Protein AF-A5G2Z3-F1 (afdb_monomer_lite)

pLDDT: mean 90.67, std 7.6, range [50.5, 96.62]

Foldseek 3Di:
DDDDDDDDDPPVVVVVLCVQAVDPVRSVVVVVVVVVVVVVQVCCCVPPVDWDFDADPVVRHTPDTDPDD

Organism: Acidiphilium cryptum (strain JF-5) (NCBI:txid349163)

Structure (mmCIF, N/CA/C/O backbone):
data_AF-A5G2Z3-F1
#
_entry.id   AF-A5G2Z3-F1
#
loop_
_atom_site.group_PDB
_atom_site.id
_atom_site.type_symbol
_atom_site.label_atom_id
_atom_site.label_alt_id
_atom_site.label_comp_id
_atom_site.label_asym_id
_atom_site.label_entity_id
_atom_site.label_seq_id
_atom_site.pdbx_PDB_ins_code
_atom_site.Cartn_x
_atom_site.Cartn_y
_atom_site.Cartn_z
_atom_site.occupancy
_atom_site.B_iso_or_equiv
_atom_site.auth_seq_id
_atom_site.auth_comp_id
_atom_site.auth_asym_id
_atom_site.auth_atom_id
_atom_site.pdbx_PDB_model_num
ATOM 1 N N . MET A 1 1 ? -2.634 -22.066 -7.339 1.00 50.50 1 MET A N 1
ATOM 2 C CA . MET A 1 1 ? -2.878 -21.591 -8.720 1.00 50.50 1 MET A CA 1
ATOM 3 C C . MET A 1 1 ? -2.374 -20.164 -8.828 1.00 50.50 1 MET A C 1
ATOM 5 O O . MET A 1 1 ? -2.734 -19.365 -7.974 1.00 50.50 1 MET A O 1
ATOM 9 N N . SER A 1 2 ? -1.541 -19.845 -9.819 1.00 73.81 2 SER A N 1
ATOM 10 C CA . SER A 1 2 ? -1.197 -18.459 -10.151 1.00 73.81 2 SER A CA 1
ATOM 11 C C . SER A 1 2 ? -2.041 -18.011 -11.344 1.00 73.81 2 SER A C 1
ATOM 13 O O . SER A 1 2 ? -2.126 -18.712 -12.349 1.00 73.81 2 SER A O 1
ATOM 15 N N . VAL A 1 3 ? -2.695 -16.858 -11.216 1.00 85.38 3 VAL A N 1
ATOM 16 C CA . VAL A 1 3 ? -3.439 -16.224 -12.311 1.00 85.38 3 VAL A CA 1
ATOM 17 C C . VAL A 1 3 ? -2.528 -15.173 -12.936 1.00 85.38 3 VAL A C 1
ATOM 19 O O . VAL A 1 3 ? -1.936 -14.363 -12.221 1.00 85.38 3 VAL A O 1
ATOM 22 N N . ARG A 1 4 ? -2.381 -15.205 -14.263 1.00 86.50 4 ARG A N 1
ATOM 23 C CA . ARG A 1 4 ? -1.699 -14.149 -15.019 1.00 86.50 4 ARG A CA 1
ATOM 24 C C . ARG A 1 4 ? -2.733 -13.141 -15.492 1.00 86.50 4 ARG A C 1
ATOM 26 O O . ARG A 1 4 ? -3.761 -13.530 -16.036 1.00 86.50 4 ARG A O 1
ATOM 33 N N . PHE A 1 5 ? -2.438 -11.866 -15.308 1.00 87.38 5 PHE A N 1
ATOM 34 C CA . PHE A 1 5 ? -3.233 -10.770 -15.836 1.00 87.38 5 PHE A CA 1
ATOM 35 C C . PHE A 1 5 ? -2.296 -9.634 -16.241 1.00 87.38 5 PHE A C 1
ATOM 37 O O . PHE A 1 5 ? -1.201 -9.507 -15.692 1.00 87.38 5 PHE A O 1
ATOM 44 N N . ASN A 1 6 ? -2.722 -8.845 -17.222 1.00 90.38 6 ASN A N 1
ATOM 45 C CA . ASN A 1 6 ? -1.985 -7.683 -17.698 1.00 90.38 6 ASN A CA 1
ATOM 46 C C . ASN A 1 6 ? -2.655 -6.418 -17.156 1.00 90.38 6 ASN A C 1
ATOM 48 O O . ASN A 1 6 ? -3.882 -6.334 -17.127 1.00 90.38 6 ASN A O 1
ATOM 52 N N . LEU A 1 7 ? -1.846 -5.450 -16.733 1.00 89.25 7 LEU A N 1
ATOM 53 C CA . LEU A 1 7 ? -2.289 -4.148 -16.241 1.00 89.25 7 LEU A CA 1
ATOM 54 C C . LEU A 1 7 ? -1.777 -3.066 -17.181 1.00 89.25 7 LEU A C 1
ATOM 56 O O . LEU A 1 7 ? -0.605 -3.081 -17.554 1.00 89.25 7 LEU A O 1
ATOM 60 N N . LEU A 1 8 ? -2.649 -2.122 -17.515 1.00 93.94 8 LEU A N 1
ATOM 61 C CA . LEU A 1 8 ? -2.273 -0.884 -18.179 1.00 93.94 8 LEU A CA 1
ATOM 62 C C . LEU A 1 8 ? -2.306 0.219 -17.121 1.00 93.94 8 LEU A C 1
ATOM 64 O O . LEU A 1 8 ? -3.317 0.387 -16.441 1.00 93.94 8 LEU A O 1
ATOM 68 N N . LEU A 1 9 ? -1.186 0.911 -16.940 1.00 92.88 9 LEU A N 1
ATOM 69 C CA . LEU A 1 9 ? -1.037 1.983 -15.959 1.00 92.88 9 LEU A CA 1
ATOM 70 C C . LEU A 1 9 ? -0.851 3.307 -16.696 1.00 92.88 9 LEU A C 1
ATOM 72 O O . LEU A 1 9 ? -0.417 3.314 -17.847 1.00 92.88 9 LEU A O 1
ATOM 76 N N . SER A 1 10 ? -1.164 4.418 -16.032 1.00 96.44 10 SER A N 1
ATOM 77 C CA . SER A 1 10 ? -0.755 5.726 -16.540 1.00 96.44 10 SER A CA 1
ATOM 78 C C . SER A 1 10 ? 0.770 5.837 -16.533 1.00 96.44 10 SER A C 1
ATOM 80 O O . SER A 1 10 ? 1.435 5.248 -15.677 1.00 96.44 10 SER A O 1
ATOM 82 N N . ASP A 1 11 ? 1.317 6.634 -17.449 1.00 95.75 11 ASP A N 1
ATOM 83 C CA . ASP A 1 11 ? 2.765 6.871 -17.531 1.00 95.75 11 ASP A CA 1
ATOM 84 C C . ASP A 1 11 ? 3.330 7.421 -16.216 1.00 95.75 11 ASP A C 1
ATOM 86 O O . ASP A 1 11 ? 4.425 7.054 -15.794 1.00 95.75 11 ASP A O 1
ATOM 90 N N . GLU A 1 12 ? 2.555 8.271 -15.539 1.00 96.62 12 GLU A N 1
ATOM 91 C CA . GLU A 1 12 ? 2.919 8.836 -14.243 1.00 96.62 12 GLU A CA 1
ATOM 92 C C . GLU A 1 12 ? 3.055 7.755 -13.167 1.00 96.62 12 GLU A C 1
ATOM 94 O O . GLU A 1 12 ? 4.089 7.661 -12.508 1.00 96.62 12 GLU A O 1
ATOM 99 N N . LEU A 1 13 ? 2.050 6.885 -13.027 1.00 94.31 13 LEU A N 1
ATOM 100 C CA . LEU A 1 13 ? 2.100 5.797 -12.052 1.00 94.31 13 LEU A CA 1
ATOM 101 C C . LEU A 1 13 ? 3.194 4.782 -12.404 1.00 94.31 13 LEU A C 1
ATOM 103 O O . LEU A 1 13 ? 3.857 4.252 -11.516 1.00 94.31 13 LEU A O 1
ATOM 107 N N . GLY A 1 14 ? 3.408 4.531 -13.698 1.00 94.44 14 GLY A N 1
ATOM 108 C CA . GLY A 1 14 ? 4.516 3.716 -14.181 1.00 94.44 14 GLY A CA 1
ATOM 109 C C . GLY A 1 14 ? 5.865 4.255 -13.705 1.00 94.44 14 GLY A C 1
ATOM 110 O O . GLY A 1 14 ? 6.654 3.493 -13.147 1.00 94.44 14 GLY A O 1
ATOM 111 N N . ARG A 1 15 ? 6.094 5.567 -13.844 1.00 94.88 15 ARG A N 1
ATOM 112 C CA . ARG A 1 15 ? 7.327 6.229 -13.393 1.00 94.88 15 ARG A CA 1
ATOM 113 C C . ARG A 1 15 ? 7.504 6.146 -11.878 1.00 94.88 15 ARG A C 1
ATOM 115 O O . ARG A 1 15 ? 8.574 5.767 -11.422 1.00 94.88 15 ARG A O 1
ATOM 122 N N . GLN A 1 16 ? 6.449 6.411 -11.109 1.00 95.50 16 GLN A N 1
ATOM 123 C CA . GLN A 1 16 ? 6.496 6.305 -9.645 1.00 95.50 16 GLN A CA 1
ATOM 124 C C . GLN A 1 16 ? 6.814 4.879 -9.185 1.00 95.50 16 GLN A C 1
ATOM 126 O O . GLN A 1 16 ? 7.587 4.680 -8.256 1.00 95.50 16 GLN A O 1
ATOM 131 N N . ILE A 1 17 ? 6.268 3.856 -9.850 1.00 95.25 17 ILE A N 1
ATOM 132 C CA . ILE A 1 17 ? 6.615 2.461 -9.549 1.00 95.25 17 ILE A CA 1
ATOM 133 C C . ILE A 1 17 ? 8.097 2.195 -9.835 1.00 95.25 17 ILE A C 1
ATOM 135 O O . ILE A 1 17 ? 8.738 1.474 -9.071 1.00 95.25 17 ILE A O 1
ATOM 139 N N . GLU A 1 18 ? 8.649 2.766 -10.906 1.00 94.38 18 GLU A N 1
ATOM 140 C CA . GLU A 1 18 ? 10.061 2.596 -11.267 1.00 94.38 18 GLU A CA 1
ATOM 141 C C . GLU A 1 18 ? 11.035 3.194 -10.250 1.00 94.38 18 GLU A C 1
ATOM 143 O O . GLU A 1 18 ? 12.139 2.669 -10.109 1.00 94.38 18 GLU A O 1
ATOM 148 N N . GLU A 1 19 ? 10.619 4.200 -9.477 1.00 95.69 19 GLU A N 1
ATOM 149 C CA . GLU A 1 19 ? 11.415 4.749 -8.370 1.00 95.69 19 GLU A CA 1
ATOM 150 C C . GLU A 1 19 ? 11.658 3.720 -7.253 1.00 95.69 19 GLU A C 1
ATOM 152 O O . GLU A 1 19 ? 12.700 3.746 -6.598 1.00 95.69 19 GLU A O 1
ATOM 157 N N . PHE A 1 20 ? 10.723 2.783 -7.052 1.00 94.94 20 PHE A N 1
ATOM 158 C CA . PHE A 1 20 ? 10.769 1.799 -5.961 1.00 94.94 20 PHE A CA 1
ATOM 15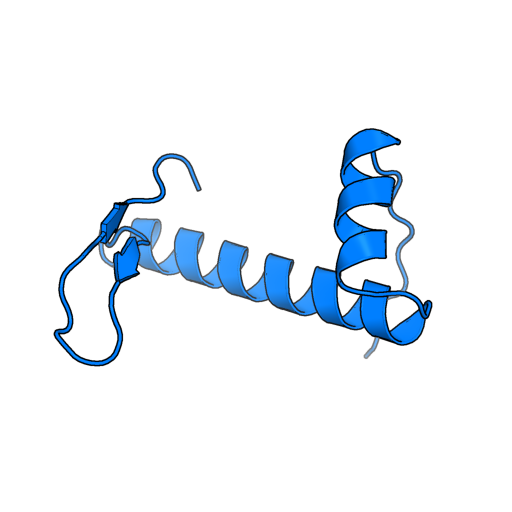9 C C . PHE A 1 20 ? 10.988 0.354 -6.432 1.00 94.94 20 PHE A C 1
ATOM 161 O O . PHE A 1 20 ? 11.286 -0.520 -5.614 1.00 94.94 20 PHE A O 1
ATOM 168 N N . ALA A 1 21 ? 10.814 0.071 -7.726 1.00 94.75 21 ALA A N 1
ATOM 169 C CA . ALA A 1 21 ? 10.902 -1.267 -8.297 1.00 94.75 21 ALA A CA 1
ATOM 170 C C . ALA A 1 21 ? 11.410 -1.237 -9.747 1.00 94.75 21 ALA A C 1
ATOM 172 O O . ALA A 1 21 ? 10.695 -0.869 -10.681 1.00 94.75 21 ALA A O 1
ATOM 173 N N . THR A 1 22 ? 12.638 -1.707 -9.953 1.00 92.12 22 THR A N 1
ATOM 174 C CA . THR A 1 22 ? 13.313 -1.648 -11.259 1.00 92.12 22 THR A CA 1
ATOM 175 C C . THR A 1 22 ? 13.113 -2.914 -12.089 1.00 92.12 22 THR A C 1
ATOM 177 O O . THR A 1 22 ? 12.998 -2.845 -13.313 1.00 92.12 22 THR A O 1
ATOM 180 N N . THR A 1 23 ? 13.015 -4.084 -11.450 1.00 94.56 23 THR A N 1
ATOM 181 C CA . THR A 1 23 ? 12.820 -5.360 -12.152 1.00 94.56 23 THR A CA 1
ATOM 182 C C . THR A 1 23 ? 11.339 -5.688 -12.343 1.00 94.56 23 THR A C 1
ATOM 184 O O . THR A 1 23 ? 10.477 -5.271 -11.570 1.00 94.56 23 THR A O 1
ATOM 187 N N . THR A 1 24 ? 11.019 -6.504 -13.353 1.00 91.06 24 THR A N 1
ATOM 188 C CA . THR A 1 24 ? 9.640 -6.997 -13.549 1.00 91.06 24 THR A CA 1
ATOM 189 C C . THR A 1 24 ? 9.131 -7.757 -12.319 1.00 91.06 24 THR A C 1
ATOM 191 O O . THR A 1 24 ? 7.957 -7.648 -11.962 1.00 91.06 24 THR A O 1
ATOM 194 N N . GLU A 1 25 ? 10.006 -8.507 -11.643 1.00 93.19 25 GLU A N 1
ATOM 195 C CA . GLU A 1 25 ? 9.630 -9.248 -10.441 1.00 93.19 25 GLU A CA 1
ATOM 196 C C . GLU A 1 25 ? 9.311 -8.312 -9.269 1.00 93.19 25 GLU A C 1
ATOM 198 O O . GLU A 1 25 ? 8.295 -8.508 -8.594 1.00 93.19 25 GLU A O 1
ATOM 203 N N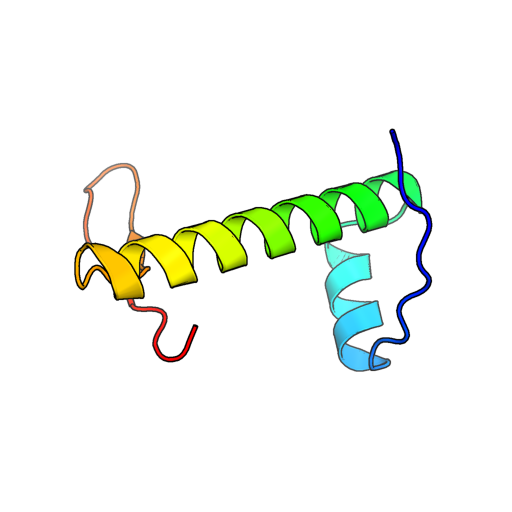 . ASP A 1 26 ? 10.120 -7.270 -9.066 1.00 94.62 26 ASP A N 1
ATOM 204 C CA . ASP A 1 26 ? 9.893 -6.269 -8.023 1.00 94.62 26 ASP A CA 1
ATOM 205 C C . ASP A 1 26 ? 8.611 -5.486 -8.280 1.00 94.62 26 ASP A C 1
ATOM 207 O O . ASP A 1 26 ? 7.804 -5.332 -7.365 1.00 94.62 26 ASP A O 1
ATOM 211 N N . LYS A 1 27 ? 8.358 -5.083 -9.533 1.00 94.06 27 LYS A N 1
ATOM 212 C CA . LYS A 1 27 ? 7.114 -4.406 -9.929 1.00 94.06 27 LYS A CA 1
ATOM 213 C C . LYS A 1 27 ? 5.905 -5.287 -9.623 1.00 94.06 27 LYS A C 1
ATOM 215 O O . LYS A 1 27 ? 4.954 -4.856 -8.974 1.00 94.06 27 LYS A O 1
ATOM 220 N N . ALA A 1 28 ? 5.965 -6.563 -10.006 1.00 92.69 28 ALA A N 1
ATOM 221 C CA . ALA A 1 28 ? 4.897 -7.511 -9.715 1.00 92.69 28 ALA A CA 1
ATOM 222 C C . ALA A 1 28 ? 4.713 -7.729 -8.200 1.00 92.69 28 ALA A C 1
ATOM 224 O O . ALA A 1 28 ? 3.588 -7.885 -7.726 1.00 92.69 28 ALA A O 1
ATOM 225 N N . ARG A 1 29 ? 5.801 -7.742 -7.422 1.00 94.62 29 ARG A N 1
ATOM 226 C CA . ARG A 1 29 ? 5.767 -7.871 -5.958 1.00 94.62 29 ARG A CA 1
ATOM 227 C C . ARG A 1 29 ? 5.163 -6.635 -5.293 1.00 94.62 29 ARG A C 1
ATOM 229 O O . ARG A 1 29 ? 4.331 -6.798 -4.403 1.00 94.62 29 ARG A O 1
ATOM 236 N N . LEU A 1 30 ? 5.545 -5.439 -5.735 1.00 95.62 30 LEU A N 1
ATOM 237 C CA . LEU A 1 30 ? 5.003 -4.160 -5.285 1.00 95.62 30 LEU A CA 1
ATOM 238 C C . LEU A 1 30 ? 3.495 -4.111 -5.533 1.00 95.62 30 LEU A C 1
ATOM 240 O O . LEU A 1 30 ? 2.735 -3.920 -4.587 1.00 95.62 30 LEU A O 1
ATOM 244 N N . ILE A 1 31 ? 3.056 -4.398 -6.762 1.00 93.81 31 ILE A N 1
ATOM 245 C CA . ILE A 1 31 ? 1.633 -4.401 -7.127 1.00 93.81 31 ILE A CA 1
ATOM 246 C C . ILE A 1 31 ? 0.850 -5.402 -6.269 1.00 93.81 31 ILE A C 1
ATOM 248 O O . ILE A 1 31 ? -0.197 -5.061 -5.724 1.00 93.81 31 ILE A O 1
ATOM 252 N N . ARG A 1 32 ? 1.365 -6.625 -6.069 1.00 93.69 32 ARG A N 1
ATOM 253 C CA . ARG A 1 32 ? 0.703 -7.616 -5.200 1.00 93.69 32 ARG A CA 1
ATOM 254 C C . ARG A 1 32 ? 0.561 -7.128 -3.757 1.00 93.69 32 ARG A C 1
ATOM 256 O O . ARG A 1 32 ? -0.490 -7.338 -3.159 1.00 93.69 32 ARG A O 1
ATOM 263 N N . LYS A 1 33 ? 1.595 -6.494 -3.196 1.00 95.12 33 LYS A N 1
ATOM 264 C CA . LYS A 1 33 ? 1.545 -5.943 -1.833 1.00 95.12 33 LYS A CA 1
ATOM 265 C C . LYS A 1 33 ? 0.547 -4.791 -1.729 1.00 95.12 33 LYS A C 1
ATOM 267 O O . LYS A 1 33 ? -0.239 -4.776 -0.790 1.00 95.12 33 LYS A O 1
ATOM 272 N N . ALA A 1 34 ? 0.539 -3.883 -2.703 1.00 93.25 34 ALA A N 1
ATOM 273 C CA . ALA A 1 34 ? -0.403 -2.769 -2.748 1.00 93.25 34 ALA A CA 1
ATOM 274 C C . ALA A 1 34 ? -1.858 -3.265 -2.792 1.00 93.25 34 ALA A C 1
ATOM 276 O O . ALA A 1 34 ? -2.678 -2.840 -1.982 1.00 93.25 34 ALA A O 1
ATOM 277 N N . LEU A 1 35 ? -2.157 -4.242 -3.658 1.00 93.19 35 LEU A N 1
ATOM 278 C CA . LEU A 1 35 ? -3.483 -4.866 -3.732 1.00 93.19 35 LEU A CA 1
ATOM 279 C C . LEU A 1 35 ? -3.876 -5.559 -2.419 1.00 93.19 35 LEU A C 1
ATOM 281 O O . LEU A 1 35 ? -5.024 -5.467 -1.999 1.00 93.19 35 LEU A O 1
ATOM 285 N N . ALA A 1 36 ? -2.940 -6.240 -1.754 1.00 93.94 36 ALA A N 1
ATOM 286 C CA . ALA A 1 36 ? -3.214 -6.888 -0.473 1.00 93.94 36 ALA A CA 1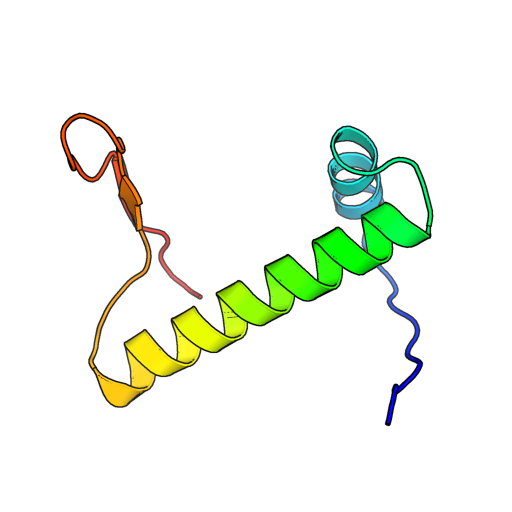
ATOM 287 C C . ALA A 1 36 ? -3.554 -5.873 0.631 1.00 93.94 36 ALA A C 1
ATOM 289 O O . ALA A 1 36 ? -4.504 -6.094 1.380 1.00 93.94 36 ALA A O 1
ATOM 290 N N . ILE A 1 37 ? -2.820 -4.756 0.702 1.00 92.56 37 ILE A N 1
ATOM 291 C CA . ILE A 1 37 ? -3.102 -3.658 1.640 1.00 92.56 37 ILE A CA 1
ATOM 292 C C . ILE A 1 37 ? -4.479 -3.061 1.348 1.00 92.56 37 ILE A C 1
ATOM 294 O O . ILE A 1 37 ? -5.277 -2.906 2.266 1.00 92.56 37 ILE A O 1
ATOM 298 N N . TYR A 1 38 ? -4.784 -2.798 0.075 1.00 92.00 38 TYR A N 1
ATOM 299 C CA . TYR A 1 38 ? -6.081 -2.268 -0.338 1.00 92.00 38 TYR A CA 1
ATOM 300 C C . TYR A 1 38 ? -7.240 -3.183 0.085 1.00 92.00 38 TYR A C 1
ATOM 302 O O . TYR A 1 38 ? -8.198 -2.743 0.711 1.00 92.00 38 TYR A O 1
ATOM 310 N N . LEU A 1 39 ? -7.129 -4.488 -0.174 1.00 93.25 39 LEU A N 1
ATOM 311 C CA . LEU A 1 39 ? -8.153 -5.454 0.232 1.00 93.25 39 LEU A CA 1
ATOM 312 C C . LEU A 1 39 ? -8.310 -5.548 1.756 1.00 93.25 39 LEU A C 1
ATOM 314 O O . LEU A 1 39 ? -9.428 -5.733 2.237 1.00 93.25 39 LEU A O 1
ATOM 318 N N . ALA A 1 40 ? -7.216 -5.442 2.514 1.00 92.38 40 ALA A N 1
ATOM 319 C CA . ALA A 1 40 ? -7.271 -5.405 3.972 1.00 92.38 40 ALA A CA 1
ATOM 320 C C . ALA A 1 40 ? -7.980 -4.138 4.474 1.00 92.38 40 ALA A C 1
ATOM 322 O O . ALA A 1 40 ? -8.830 -4.242 5.353 1.00 92.38 40 ALA A O 1
ATOM 323 N N . ALA A 1 41 ? -7.697 -2.983 3.864 1.00 92.50 41 ALA A N 1
ATOM 324 C CA . ALA A 1 41 ? -8.355 -1.712 4.160 1.00 92.50 41 ALA A CA 1
ATOM 325 C C . ALA A 1 41 ? -9.869 -1.795 3.983 1.00 92.50 41 ALA A C 1
ATOM 327 O O . ALA A 1 41 ? -10.628 -1.498 4.900 1.00 92.50 4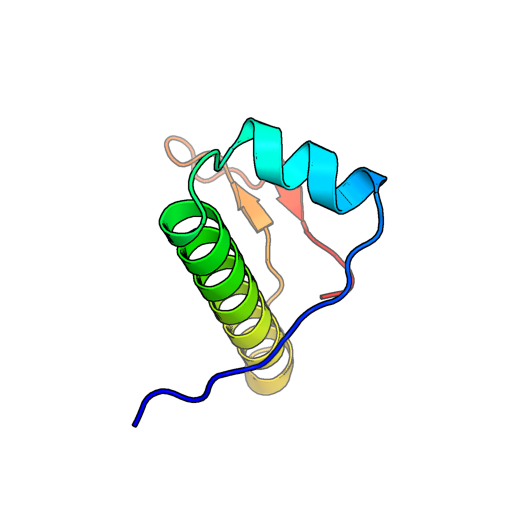1 ALA A O 1
ATOM 328 N N . VAL A 1 42 ? -10.300 -2.270 2.810 1.00 91.81 42 VAL A N 1
ATOM 329 C CA . VAL A 1 42 ? -11.718 -2.385 2.461 1.00 91.81 42 VAL A CA 1
ATOM 330 C C . VAL A 1 42 ? -12.444 -3.309 3.438 1.00 91.81 42 VAL A C 1
ATOM 332 O O . VAL A 1 42 ? -13.566 -3.012 3.841 1.00 91.81 42 VAL A O 1
ATOM 335 N N . ARG A 1 43 ? -11.816 -4.419 3.849 1.00 92.81 43 ARG A N 1
ATOM 336 C CA . ARG A 1 43 ? -12.393 -5.320 4.860 1.00 92.81 43 ARG A CA 1
ATOM 337 C C . ARG A 1 43 ? -12.495 -4.655 6.227 1.00 92.81 43 ARG A C 1
ATOM 339 O O . ARG A 1 43 ? -13.570 -4.680 6.807 1.00 92.81 43 ARG A O 1
ATOM 346 N N . ALA A 1 44 ? -11.422 -4.027 6.704 1.00 92.06 44 ALA A N 1
ATOM 347 C CA . ALA A 1 44 ? -11.404 -3.356 8.002 1.00 92.06 44 ALA A CA 1
ATOM 348 C C . ALA A 1 44 ? -12.465 -2.243 8.079 1.00 92.06 44 ALA A C 1
ATOM 350 O O . ALA A 1 44 ? -13.219 -2.159 9.047 1.00 92.06 44 ALA A O 1
ATOM 351 N N . GLN A 1 45 ? -12.604 -1.451 7.015 1.00 91.19 45 GLN A N 1
ATOM 352 C CA . GLN A 1 45 ? -13.617 -0.405 6.937 1.00 91.19 45 GLN A CA 1
ATOM 353 C C . GLN A 1 45 ? -15.037 -0.981 6.895 1.00 91.19 45 GLN A C 1
ATOM 355 O O . GLN A 1 45 ? -15.932 -0.470 7.565 1.00 91.19 45 GLN A O 1
ATOM 360 N N . ARG A 1 46 ? -15.261 -2.032 6.099 1.00 90.38 46 ARG A N 1
ATOM 361 C CA . ARG A 1 46 ? -16.587 -2.634 5.917 1.00 90.38 46 ARG A CA 1
ATOM 362 C C . ARG A 1 46 ? -17.065 -3.394 7.153 1.00 90.38 46 ARG A C 1
ATOM 364 O O . ARG A 1 46 ? -18.237 -3.282 7.502 1.00 90.38 46 ARG A O 1
ATOM 371 N N . ASP A 1 47 ? -16.191 -4.194 7.751 1.00 94.38 47 ASP A N 1
ATOM 372 C CA . ASP A 1 47 ? -16.563 -5.168 8.778 1.00 94.38 47 ASP A CA 1
ATOM 373 C C . ASP A 1 47 ? -16.416 -4.580 10.194 1.00 94.38 47 ASP A C 1
ATOM 375 O O . ASP A 1 47 ? -17.180 -4.938 11.089 1.00 94.38 47 ASP A O 1
ATOM 379 N N . GLU A 1 48 ? -15.471 -3.652 10.393 1.00 92.25 48 GLU A N 1
ATOM 380 C CA . GLU A 1 48 ? -15.109 -3.105 11.711 1.00 92.25 48 GLU A CA 1
ATOM 381 C C . GLU A 1 48 ? -15.233 -1.571 11.792 1.00 92.25 48 GLU A C 1
ATOM 383 O O . GLU A 1 48 ? -15.127 -1.001 12.877 1.00 92.25 48 GLU A O 1
ATOM 388 N N . GLY A 1 49 ? -15.469 -0.883 10.668 1.00 89.94 49 GLY A N 1
ATOM 389 C CA . GLY A 1 49 ? -15.519 0.582 10.614 1.00 89.94 49 GLY A CA 1
ATOM 390 C C . GLY A 1 49 ? -14.158 1.263 10.794 1.00 89.94 49 GLY A C 1
ATOM 391 O O . GLY A 1 49 ? -14.118 2.447 11.122 1.00 89.94 49 GLY A O 1
ATOM 392 N N . LEU A 1 50 ? -13.054 0.528 10.617 1.00 89.69 50 LEU A N 1
ATOM 393 C CA . LEU A 1 50 ? -11.691 1.018 10.842 1.00 89.69 50 LEU A CA 1
ATOM 394 C C . LEU A 1 50 ? -11.084 1.650 9.581 1.00 89.69 50 LEU A C 1
ATOM 396 O O . LEU A 1 50 ? -11.113 1.049 8.508 1.00 89.69 50 LEU A O 1
ATOM 400 N N . GLY A 1 51 ? -10.455 2.816 9.750 1.00 86.81 51 GLY A N 1
ATOM 401 C CA . GLY A 1 51 ? -9.662 3.487 8.716 1.00 86.81 51 GLY A CA 1
ATOM 402 C C . GLY A 1 51 ? -8.201 3.018 8.665 1.00 86.81 51 GLY A C 1
ATOM 403 O O . GLY A 1 51 ? -7.710 2.328 9.562 1.00 86.81 51 GLY A O 1
ATOM 404 N N . ILE A 1 52 ? -7.476 3.423 7.616 1.00 89.00 52 ILE A N 1
ATOM 405 C CA . ILE A 1 52 ? -6.023 3.218 7.507 1.00 89.00 52 ILE A CA 1
ATOM 406 C C . ILE A 1 52 ? -5.295 4.518 7.813 1.00 89.00 52 ILE A C 1
ATOM 408 O O . ILE A 1 52 ? -5.649 5.572 7.299 1.00 89.00 52 ILE A O 1
ATOM 412 N N . ALA A 1 53 ? -4.217 4.428 8.586 1.00 90.75 53 ALA A N 1
ATOM 413 C CA . ALA A 1 53 ? -3.375 5.566 8.906 1.00 90.75 53 ALA A CA 1
ATOM 414 C C . ALA A 1 53 ? -1.884 5.250 8.752 1.00 90.75 53 ALA A C 1
ATOM 416 O O . ALA A 1 53 ? -1.427 4.134 9.010 1.00 90.75 53 ALA A O 1
ATOM 417 N N . LEU A 1 54 ? -1.118 6.270 8.376 1.00 92.31 54 LEU A N 1
ATOM 418 C CA . LEU A 1 54 ? 0.326 6.300 8.542 1.00 92.31 54 LEU A CA 1
ATOM 419 C C . LEU A 1 54 ? 0.625 6.814 9.948 1.00 92.31 54 LEU A C 1
ATOM 421 O O . LEU A 1 54 ? 0.198 7.907 10.325 1.00 92.31 54 LEU A O 1
ATOM 425 N N . PHE A 1 55 ? 1.371 6.032 10.716 1.00 93.94 55 PHE A N 1
ATOM 426 C CA . PHE A 1 55 ? 1.746 6.368 12.082 1.00 93.94 55 PHE A CA 1
ATOM 427 C C . PHE A 1 55 ? 3.259 6.291 12.259 1.00 93.94 55 PHE A C 1
ATOM 429 O O . PHE A 1 55 ? 3.956 5.584 11.529 1.00 93.94 55 PHE A O 1
ATOM 436 N N . ASP A 1 56 ? 3.773 7.035 13.231 1.00 93.88 56 ASP A N 1
ATOM 437 C CA . ASP A 1 56 ? 5.157 6.915 13.662 1.00 93.88 56 ASP A CA 1
ATOM 438 C C . ASP A 1 56 ? 5.334 5.597 14.433 1.00 93.88 56 ASP A C 1
ATOM 440 O O . ASP A 1 56 ? 4.690 5.403 15.464 1.00 93.88 56 ASP A O 1
ATOM 444 N N . PRO A 1 57 ? 6.188 4.666 13.986 1.00 91.62 57 PRO A N 1
ATOM 445 C CA . PRO A 1 57 ? 6.318 3.375 14.650 1.00 91.62 57 PRO A CA 1
ATOM 446 C C . PRO A 1 57 ? 6.927 3.468 16.058 1.00 91.62 57 PRO A C 1
ATOM 448 O O . PRO A 1 57 ? 6.673 2.582 16.874 1.00 91.62 57 PRO A O 1
ATOM 451 N N . ALA A 1 58 ? 7.713 4.508 16.358 1.00 95.38 58 ALA A N 1
ATOM 452 C CA . ALA A 1 58 ? 8.350 4.686 17.659 1.00 95.38 58 ALA A CA 1
ATOM 453 C C . ALA A 1 58 ? 7.380 5.276 18.691 1.00 95.38 58 ALA A C 1
ATOM 455 O O . ALA A 1 58 ? 7.337 4.804 19.827 1.00 95.38 58 ALA A O 1
ATOM 456 N N . THR A 1 59 ? 6.586 6.279 18.303 1.00 95.44 59 THR A N 1
ATOM 457 C CA . THR A 1 59 ? 5.661 6.975 19.221 1.00 95.44 59 THR A CA 1
ATOM 458 C C . THR A 1 59 ? 4.216 6.487 19.128 1.00 95.44 59 THR A C 1
ATOM 460 O O . THR A 1 59 ? 3.424 6.751 20.028 1.00 95.44 59 THR A O 1
ATOM 463 N N . ARG A 1 60 ? 3.872 5.749 18.064 1.00 90.00 60 ARG A N 1
ATOM 464 C CA . ARG A 1 60 ? 2.507 5.344 17.672 1.00 90.00 60 ARG A CA 1
ATOM 465 C C . ARG A 1 60 ? 1.569 6.505 17.352 1.00 90.00 60 ARG A C 1
ATOM 467 O O . ARG A 1 60 ? 0.360 6.311 17.259 1.00 90.00 60 ARG A O 1
ATOM 474 N N . GLU A 1 61 ? 2.114 7.699 17.159 1.00 95.00 61 GLU A N 1
ATOM 475 C CA . GLU A 1 61 ? 1.333 8.868 16.781 1.00 95.00 61 GLU A CA 1
ATOM 476 C C . GLU A 1 61 ? 0.858 8.748 15.330 1.00 95.00 61 GLU A C 1
ATOM 478 O O . GLU A 1 61 ? 1.654 8.495 14.422 1.00 95.00 61 GLU A O 1
ATOM 483 N N . ILE A 1 62 ? -0.443 8.941 15.105 1.00 92.12 62 ILE A N 1
ATOM 484 C CA . ILE A 1 62 ? -1.019 8.989 13.760 1.00 92.12 62 ILE A CA 1
ATOM 485 C C . ILE A 1 62 ? -0.587 10.295 13.101 1.00 92.12 62 ILE A C 1
ATOM 487 O O . ILE A 1 62 ? -0.957 11.378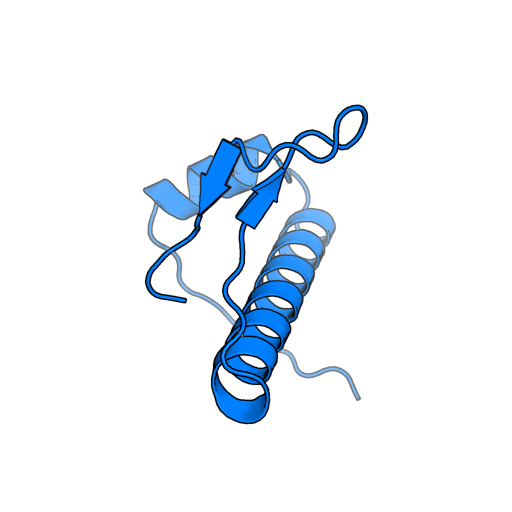 13.543 1.00 92.12 62 ILE A O 1
ATOM 491 N N . ARG A 1 63 ? 0.179 10.186 12.015 1.00 91.12 63 ARG A N 1
ATOM 492 C CA . ARG A 1 63 ? 0.625 11.341 11.230 1.00 91.12 63 ARG A CA 1
ATOM 493 C C . ARG A 1 63 ? -0.394 11.740 10.176 1.00 91.12 63 ARG A C 1
ATOM 495 O O . ARG A 1 63 ? -0.515 12.913 9.839 1.00 91.12 63 ARG A O 1
ATOM 502 N N . THR A 1 64 ? -1.071 10.763 9.586 1.00 90.94 64 THR A N 1
ATOM 503 C CA . THR A 1 64 ? -2.026 10.984 8.499 1.00 90.94 64 THR A CA 1
ATOM 504 C C . THR A 1 64 ? -2.987 9.817 8.416 1.00 90.94 64 THR A C 1
ATOM 506 O O . THR A 1 64 ? -2.566 8.663 8.455 1.00 90.94 64 THR A O 1
ATOM 509 N N . GLU A 1 65 ? -4.265 10.127 8.247 1.00 87.44 65 GLU A N 1
ATOM 510 C CA . GLU A 1 65 ? -5.284 9.159 7.867 1.00 87.44 65 GLU A CA 1
ATOM 511 C C . GLU A 1 65 ? -5.412 9.112 6.342 1.00 87.44 65 GLU A C 1
ATOM 513 O O . GLU A 1 65 ? -5.399 10.141 5.664 1.00 87.44 65 GLU A O 1
ATOM 518 N N . ILE A 1 66 ? -5.521 7.905 5.797 1.00 85.81 66 ILE A N 1
ATOM 519 C CA . ILE A 1 66 ? -5.788 7.668 4.385 1.00 85.81 66 ILE A CA 1
ATOM 520 C C . ILE A 1 66 ? -7.300 7.517 4.226 1.00 85.81 66 ILE A C 1
ATOM 522 O O . ILE A 1 66 ? -7.876 6.492 4.590 1.00 85.81 66 ILE A O 1
ATOM 526 N N . VAL A 1 67 ? -7.933 8.549 3.670 1.00 76.69 67 VAL A N 1
ATOM 527 C CA . VAL A 1 67 ? -9.382 8.604 3.443 1.00 76.69 67 VAL A CA 1
ATOM 528 C C . VAL A 1 67 ? -9.701 8.190 2.004 1.00 76.69 67 VAL A C 1
ATOM 530 O O . VAL A 1 67 ? -9.033 8.631 1.071 1.00 76.69 67 VAL A O 1
ATOM 533 N N . GLY A 1 68 ? -10.751 7.384 1.818 1.00 68.12 68 GLY A N 1
ATOM 534 C CA . GLY A 1 68 ? -11.258 7.013 0.489 1.00 68.12 68 GLY A CA 1
ATOM 535 C C . GLY A 1 68 ? -10.612 5.774 -0.139 1.00 68.12 68 GLY A C 1
ATOM 536 O O . GLY A 1 68 ? -10.501 5.716 -1.363 1.00 68.12 68 GLY A O 1
ATOM 537 N N . LEU A 1 69 ? -10.185 4.810 0.686 1.00 64.06 69 LEU A N 1
ATOM 538 C CA . LEU A 1 69 ? -9.828 3.458 0.236 1.00 64.06 69 LEU A CA 1
ATOM 539 C C . LEU A 1 69 ? -11.078 2.667 -0.172 1.00 64.06 69 LEU A C 1
ATOM 541 O O . LEU A 1 69 ? -12.048 2.646 0.615 1.00 64.06 69 LEU A O 1
#

Secondary structure (DSSP, 8-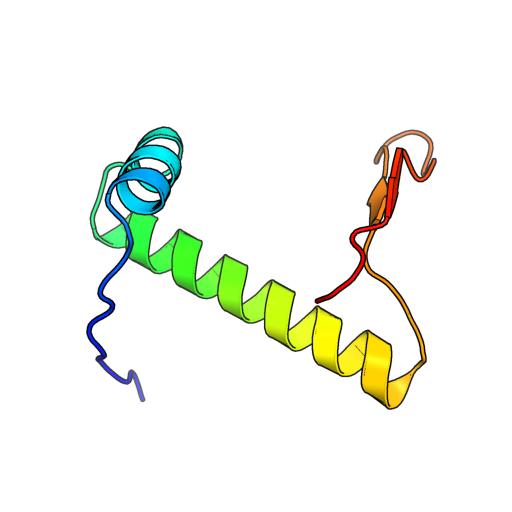state):
-PPP------HHHHHHHHHH--SHHHHHHHHHHHHHHHHHHHHHHHHH-PPEEEE-TTT--EEEEE---

Radius of gyration: 14.96 Å; chains: 1; bounding box: 30×33×37 Å

Sequence (69 aa):
MSVRFNLLLSDELGRQIEEFATTTEDKARLIRKALAIYLAAVRAQRDEGLGIALFDPATREIRTEIVGL